Protein AF-A0A165J1P6-F1 (afdb_monomer)

Foldseek 3Di:
DQFWKAFPPPGDIDGPVVQVVQCVVCLPFRADPPPRHTGDNVPGIDTPVVVVVVVVVVLVVCVVVPPQLSHPPHVVVVVVVVVVVVPDDDDPDD

Structure (mmCIF, N/CA/C/O backbone):
data_AF-A0A165J1P6-F1
#
_entry.id   AF-A0A165J1P6-F1
#
loop_
_atom_site.g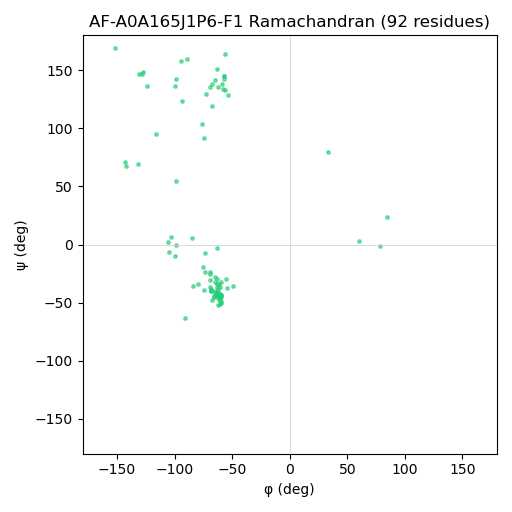roup_PDB
_atom_site.id
_atom_site.type_symbol
_atom_site.label_atom_id
_atom_site.label_alt_id
_atom_site.label_comp_id
_atom_site.label_asym_id
_atom_site.label_entity_id
_atom_site.label_seq_id
_atom_site.pdbx_PDB_ins_code
_atom_site.Cartn_x
_atom_site.Cartn_y
_atom_site.Cartn_z
_atom_site.occupancy
_atom_site.B_iso_or_equiv
_atom_site.auth_seq_id
_atom_site.auth_comp_id
_atom_site.auth_asym_id
_atom_site.auth_atom_id
_atom_site.pdbx_PDB_model_num
ATOM 1 N N . SER A 1 1 ? 5.320 5.922 3.957 1.00 57.94 1 SER A N 1
ATOM 2 C CA . SER A 1 1 ? 3.984 6.129 3.378 1.00 57.94 1 SER A CA 1
ATOM 3 C C . SER A 1 1 ? 3.144 4.889 3.619 1.00 57.94 1 SER A C 1
ATOM 5 O O . SER A 1 1 ? 3.647 3.796 3.362 1.00 57.94 1 SER A O 1
ATOM 7 N N . VAL A 1 2 ? 1.923 5.053 4.141 1.00 68.88 2 VAL A N 1
ATOM 8 C CA . VAL A 1 2 ? 0.896 3.993 4.183 1.00 68.88 2 VAL A CA 1
ATOM 9 C C . VAL A 1 2 ? 0.235 3.749 2.837 1.00 68.88 2 VAL A C 1
ATOM 11 O O . VAL A 1 2 ? -0.304 2.666 2.647 1.00 68.88 2 VAL A O 1
ATOM 14 N N . GLY A 1 3 ? 0.325 4.716 1.918 1.00 86.38 3 GLY A N 1
ATOM 15 C CA . GLY A 1 3 ? -0.233 4.585 0.580 1.00 86.38 3 GLY A CA 1
ATOM 16 C C . GLY A 1 3 ? 0.328 3.364 -0.135 1.00 86.38 3 GLY A C 1
ATOM 17 O O . GLY A 1 3 ? 1.501 3.007 0.024 1.00 86.38 3 GLY A O 1
ATOM 18 N N . CYS A 1 4 ? -0.529 2.710 -0.893 1.00 93.44 4 CYS A N 1
ATOM 19 C CA . CYS A 1 4 ? -0.237 1.550 -1.691 1.00 93.44 4 CYS A CA 1
ATOM 20 C C . CYS A 1 4 ? 0.700 1.934 -2.831 1.00 93.44 4 CYS A C 1
ATOM 22 O O . CYS A 1 4 ? 0.543 2.948 -3.510 1.00 93.44 4 CYS A O 1
ATOM 24 N N . HIS A 1 5 ? 1.672 1.071 -3.083 1.00 95.81 5 HIS A N 1
ATOM 25 C CA . HIS A 1 5 ? 2.551 1.149 -4.233 1.00 95.81 5 HIS A CA 1
ATOM 26 C C . HIS A 1 5 ? 2.473 -0.158 -5.013 1.00 95.81 5 HIS A C 1
ATOM 28 O O . HIS A 1 5 ? 2.532 -1.242 -4.430 1.00 95.81 5 HIS A O 1
ATOM 34 N N . LEU A 1 6 ? 2.394 -0.040 -6.334 1.00 97.25 6 LEU A N 1
ATOM 35 C CA . LEU A 1 6 ? 2.389 -1.163 -7.261 1.00 97.25 6 LEU A CA 1
ATOM 36 C C . LEU A 1 6 ? 3.787 -1.343 -7.846 1.00 97.25 6 LEU A C 1
ATOM 38 O O . LEU A 1 6 ? 4.438 -0.373 -8.232 1.00 97.25 6 LEU A O 1
ATOM 42 N N . THR A 1 7 ? 4.262 -2.579 -7.943 1.00 97.25 7 THR A N 1
ATOM 43 C CA . THR A 1 7 ? 5.527 -2.878 -8.622 1.00 97.25 7 THR A CA 1
ATOM 44 C C . THR A 1 7 ? 5.363 -2.745 -10.133 1.00 97.25 7 THR A C 1
ATOM 46 O O . THR A 1 7 ? 4.482 -3.371 -10.712 1.00 97.25 7 THR A O 1
ATOM 49 N N . ASN A 1 8 ? 6.237 -2.001 -10.798 1.00 97.12 8 ASN A N 1
ATOM 50 C CA . ASN A 1 8 ? 6.211 -1.808 -12.246 1.00 97.12 8 ASN A CA 1
ATOM 51 C C . ASN A 1 8 ? 7.122 -2.842 -12.943 1.00 97.12 8 ASN A C 1
ATOM 53 O O . ASN A 1 8 ? 8.306 -2.877 -12.600 1.00 97.12 8 ASN A O 1
ATOM 57 N N . PRO A 1 9 ? 6.646 -3.670 -13.900 1.00 97.19 9 PRO A N 1
ATOM 58 C CA . PRO A 1 9 ? 5.334 -3.591 -14.561 1.00 97.19 9 PRO A CA 1
ATOM 59 C C . PRO A 1 9 ? 4.260 -4.552 -14.030 1.00 97.19 9 PRO A C 1
ATOM 61 O O . PRO A 1 9 ? 3.107 -4.438 -14.422 1.00 97.19 9 PRO A O 1
ATOM 64 N N . CYS A 1 10 ? 4.597 -5.519 -13.174 1.00 97.88 10 CYS A N 1
ATOM 65 C CA . CYS A 1 10 ? 3.673 -6.621 -12.863 1.00 97.88 10 CYS A CA 1
ATOM 66 C C . CYS A 1 10 ? 2.471 -6.262 -11.965 1.00 97.88 10 CYS A C 1
ATOM 68 O O . CYS A 1 10 ? 1.608 -7.106 -11.757 1.00 97.88 10 CYS A O 1
ATOM 70 N N . GLY A 1 11 ? 2.408 -5.051 -11.412 1.00 97.19 11 GLY A N 1
ATOM 71 C CA . GLY A 1 11 ? 1.236 -4.525 -10.711 1.00 97.19 11 GLY A CA 1
ATOM 72 C C . GLY A 1 11 ? 1.011 -5.022 -9.279 1.00 97.19 11 GLY A C 1
ATOM 73 O O . GLY A 1 11 ? 0.071 -4.563 -8.642 1.00 97.19 11 GLY A O 1
ATOM 74 N N . HIS A 1 12 ? 1.850 -5.907 -8.727 1.00 97.88 12 HIS A N 1
ATOM 75 C CA . HIS A 1 12 ? 1.679 -6.372 -7.344 1.00 97.88 12 HIS A CA 1
ATOM 76 C C . HIS A 1 12 ? 1.804 -5.231 -6.328 1.00 97.88 12 HIS A C 1
ATOM 7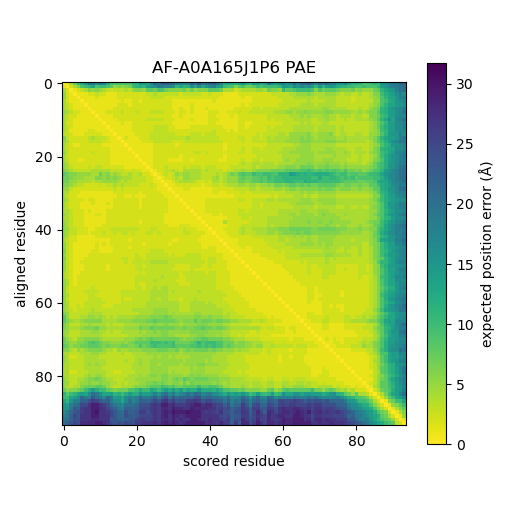8 O O . HIS A 1 12 ? 2.719 -4.408 -6.404 1.00 97.88 12 HIS A O 1
ATOM 84 N N . ALA A 1 13 ? 0.888 -5.217 -5.364 1.00 96.38 13 ALA A N 1
ATOM 85 C CA . ALA A 1 13 ? 0.706 -4.143 -4.401 1.00 96.38 13 ALA A CA 1
ATOM 86 C C . ALA A 1 13 ? 1.380 -4.437 -3.055 1.00 96.38 13 ALA A C 1
ATOM 88 O O . ALA A 1 13 ? 1.363 -5.567 -2.569 1.00 96.38 13 ALA A O 1
ATOM 89 N N . ALA A 1 14 ? 1.955 -3.408 -2.438 1.00 94.88 14 ALA A N 1
ATOM 90 C CA . ALA A 1 14 ? 2.385 -3.425 -1.043 1.00 94.88 14 ALA A CA 1
ATOM 91 C C . ALA A 1 14 ? 2.336 -2.013 -0.451 1.00 94.88 14 ALA A C 1
ATOM 93 O O . ALA A 1 14 ? 2.223 -1.021 -1.173 1.00 94.88 14 ALA A O 1
ATOM 94 N N . CYS A 1 15 ? 2.484 -1.920 0.873 1.00 92.00 15 CYS A N 1
ATOM 95 C CA . CYS A 1 15 ? 2.599 -0.636 1.553 1.00 92.00 15 CYS A CA 1
ATOM 96 C C . CYS A 1 15 ? 3.772 0.185 0.988 1.00 92.00 15 CYS A C 1
ATOM 98 O O . CYS A 1 15 ? 4.817 -0.369 0.630 1.00 92.00 15 CYS A O 1
ATOM 100 N N . GLY A 1 16 ? 3.628 1.506 0.920 1.00 89.44 16 GLY A N 1
ATOM 101 C CA . GLY A 1 16 ? 4.587 2.360 0.228 1.00 89.44 16 GLY A CA 1
ATOM 102 C C . GLY A 1 16 ? 5.993 2.317 0.824 1.00 89.44 16 GLY A C 1
ATOM 103 O O . GLY A 1 16 ? 6.975 2.294 0.088 1.00 89.44 16 GLY A O 1
ATOM 104 N N . SER A 1 17 ? 6.126 2.245 2.152 1.00 89.19 17 SER A N 1
ATOM 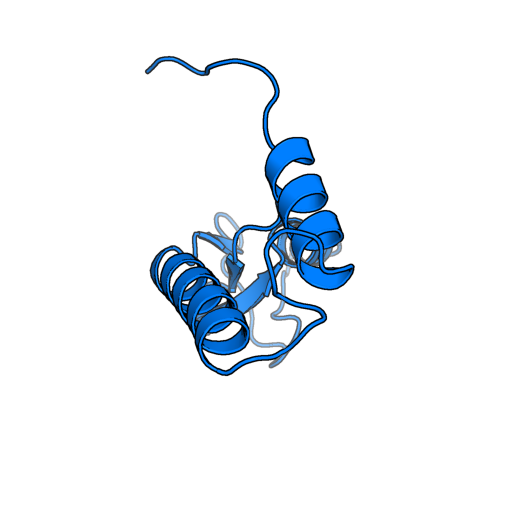105 C CA . SER A 1 17 ? 7.436 2.036 2.792 1.00 89.19 17 SER A CA 1
ATOM 106 C C . SER A 1 17 ? 8.007 0.642 2.519 1.00 89.19 17 SER A C 1
ATOM 108 O O . SER A 1 17 ? 9.210 0.513 2.294 1.00 89.19 17 SER A O 1
ATOM 110 N N . CYS A 1 18 ? 7.159 -0.388 2.499 1.00 92.19 18 CYS A N 1
ATOM 111 C CA . CYS A 1 18 ? 7.535 -1.776 2.246 1.00 92.19 18 CYS A CA 1
ATOM 112 C C . CYS A 1 18 ? 8.130 -1.933 0.841 1.00 92.19 18 CYS A C 1
ATOM 114 O O . CYS A 1 18 ? 9.236 -2.448 0.678 1.00 92.19 18 CYS A O 1
ATOM 116 N N . SER A 1 19 ? 7.409 -1.448 -0.170 1.00 92.75 19 SER A N 1
ATOM 117 C CA . SER A 1 19 ? 7.794 -1.557 -1.578 1.00 92.75 19 SER A CA 1
ATOM 118 C C . SER A 1 19 ? 9.025 -0.708 -1.906 1.00 92.75 19 SER A C 1
ATOM 120 O O . SER A 1 19 ? 9.928 -1.186 -2.593 1.00 92.75 19 SER A O 1
ATOM 122 N N . THR A 1 20 ? 9.127 0.505 -1.352 1.00 89.69 20 THR A N 1
ATOM 123 C CA . THR A 1 20 ? 10.306 1.365 -1.520 1.00 89.69 20 THR A CA 1
ATOM 124 C C . THR A 1 20 ? 11.540 0.752 -0.865 1.00 89.69 20 THR A C 1
ATOM 126 O O . THR A 1 20 ? 12.598 0.698 -1.493 1.00 89.69 20 THR A O 1
ATOM 129 N N . LYS A 1 21 ? 11.420 0.233 0.367 1.00 93.00 21 LYS A N 1
ATOM 130 C CA . LYS A 1 21 ? 12.523 -0.467 1.046 1.00 93.00 21 LYS A CA 1
ATOM 131 C C . LYS A 1 21 ? 12.957 -1.698 0.253 1.00 93.00 21 LYS A C 1
ATOM 133 O O . LYS A 1 21 ? 14.149 -1.920 0.070 1.00 93.00 21 LYS A O 1
ATOM 138 N N . TRP A 1 22 ? 11.997 -2.463 -0.264 1.00 95.12 22 TRP A N 1
ATOM 139 C CA . TRP A 1 22 ? 12.272 -3.629 -1.096 1.00 95.12 22 TRP A CA 1
ATOM 140 C C . TRP A 1 22 ? 13.041 -3.261 -2.371 1.00 95.12 22 TRP A C 1
ATOM 142 O O . TRP A 1 22 ? 14.096 -3.832 -2.642 1.00 95.12 22 TRP A O 1
ATOM 152 N N . ALA A 1 23 ? 12.558 -2.269 -3.124 1.00 92.19 23 ALA A N 1
ATOM 153 C CA . ALA A 1 23 ? 13.214 -1.798 -4.341 1.00 92.19 23 ALA A CA 1
ATOM 154 C C . ALA A 1 23 ? 14.627 -1.246 -4.069 1.00 92.19 23 ALA A C 1
ATOM 156 O O . ALA A 1 23 ? 15.537 -1.436 -4.877 1.00 92.19 23 ALA A O 1
ATOM 157 N N . ALA A 1 24 ? 14.838 -0.610 -2.912 1.00 91.38 24 ALA A N 1
ATOM 158 C CA . ALA A 1 24 ? 16.136 -0.076 -2.513 1.00 91.38 24 ALA A CA 1
ATOM 159 C C . ALA A 1 24 ? 17.186 -1.159 -2.201 1.00 91.38 24 ALA A C 1
ATOM 161 O O . ALA A 1 24 ? 18.377 -0.885 -2.356 1.00 91.38 24 ALA A O 1
ATOM 162 N N . ASN A 1 25 ? 16.775 -2.373 -1.813 1.00 92.12 25 ASN A N 1
ATOM 163 C CA . ASN A 1 25 ? 17.698 -3.468 -1.487 1.00 92.12 25 ASN A CA 1
ATOM 164 C C . ASN A 1 2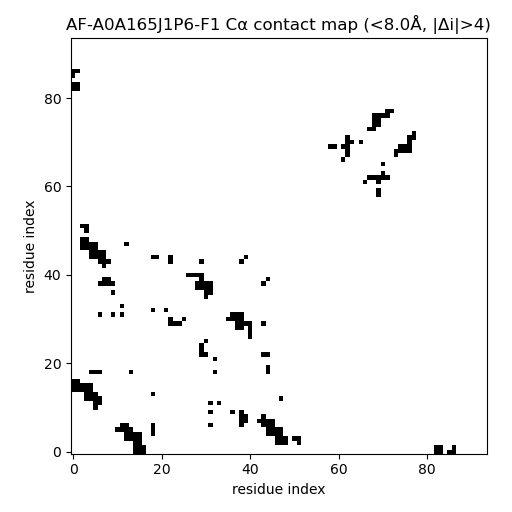5 ? 18.447 -4.017 -2.713 1.00 92.12 25 ASN A C 1
ATOM 166 O O . ASN A 1 25 ? 19.519 -4.595 -2.563 1.00 92.12 25 ASN A O 1
ATOM 170 N N . ASN A 1 26 ? 17.909 -3.850 -3.925 1.00 87.56 26 ASN A N 1
ATOM 171 C CA . ASN A 1 26 ? 18.561 -4.307 -5.153 1.00 87.56 26 ASN A CA 1
ATOM 172 C C . ASN A 1 26 ? 18.325 -3.321 -6.304 1.00 87.56 26 ASN A C 1
ATOM 174 O O . ASN A 1 26 ? 17.586 -3.596 -7.247 1.00 87.56 26 ASN A O 1
ATOM 178 N N . LYS A 1 27 ? 18.969 -2.152 -6.218 1.00 87.06 27 LYS A N 1
ATOM 179 C CA . LYS A 1 27 ? 18.785 -1.054 -7.183 1.00 87.06 27 LYS A CA 1
ATOM 180 C C . LYS A 1 27 ? 19.216 -1.404 -8.612 1.00 87.06 27 LYS A C 1
ATOM 182 O O . LYS A 1 27 ? 18.676 -0.848 -9.560 1.00 87.06 27 LYS A O 1
ATOM 187 N N . SER A 1 28 ? 20.192 -2.298 -8.787 1.00 90.69 28 SER A N 1
ATOM 188 C CA . SER A 1 28 ? 20.735 -2.624 -10.115 1.00 90.69 28 SER A CA 1
ATOM 189 C C . SER A 1 28 ? 19.847 -3.602 -10.890 1.00 90.69 28 SER A C 1
ATOM 191 O O . SER A 1 28 ? 19.751 -3.514 -12.119 1.00 90.69 28 SER A O 1
ATOM 193 N N . LYS A 1 29 ? 19.187 -4.528 -10.185 1.00 94.12 29 LYS A N 1
ATOM 194 C CA . LYS A 1 29 ? 18.279 -5.531 -10.755 1.00 94.12 29 LYS A CA 1
ATOM 195 C C . LYS A 1 29 ? 17.078 -5.745 -9.822 1.00 94.12 29 LYS A C 1
ATOM 197 O O . LYS A 1 29 ? 16.958 -6.817 -9.224 1.00 94.12 29 LYS A O 1
ATOM 202 N N . PRO A 1 30 ? 16.199 -4.740 -9.669 1.00 95.88 30 PRO A N 1
ATOM 203 C CA . PRO A 1 30 ? 15.060 -4.864 -8.774 1.00 95.88 30 PRO A CA 1
ATOM 204 C C . PRO A 1 30 ? 14.112 -5.953 -9.289 1.00 95.88 30 PRO A C 1
ATOM 206 O O . PRO A 1 30 ? 13.901 -6.096 -10.494 1.00 95.88 30 PRO A O 1
ATOM 209 N N . THR A 1 31 ? 13.547 -6.734 -8.371 1.00 97.62 31 THR A N 1
ATOM 210 C CA . THR A 1 31 ? 12.581 -7.801 -8.671 1.00 97.62 31 THR A CA 1
ATOM 211 C C . THR A 1 31 ? 11.374 -7.684 -7.760 1.00 97.62 31 THR A C 1
ATOM 213 O O . THR A 1 31 ? 11.501 -7.266 -6.607 1.00 97.62 31 THR A O 1
ATOM 216 N N . CYS A 1 32 ? 10.199 -8.051 -8.268 1.00 97.31 32 CYS A N 1
ATOM 217 C CA . CYS A 1 32 ? 8.959 -7.980 -7.506 1.00 97.31 32 CYS A CA 1
ATOM 218 C C . CYS A 1 32 ? 9.051 -8.830 -6.227 1.00 97.31 32 CYS A C 1
ATOM 220 O O . CYS A 1 32 ? 9.540 -9.961 -6.254 1.00 97.31 32 CYS A O 1
ATOM 222 N N . PHE A 1 33 ? 8.550 -8.313 -5.102 1.00 95.31 33 PHE A N 1
ATOM 223 C CA . PHE A 1 33 ? 8.512 -9.055 -3.836 1.00 95.31 33 PHE A CA 1
ATOM 224 C C . PHE A 1 33 ? 7.597 -10.288 -3.892 1.00 95.31 33 PHE A C 1
ATOM 226 O O . PHE A 1 33 ? 7.862 -11.251 -3.179 1.00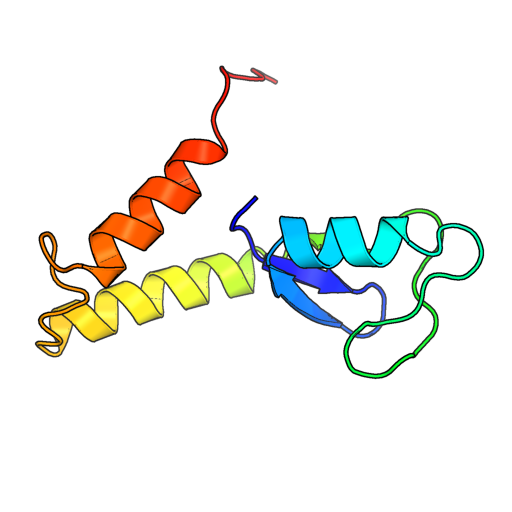 95.31 33 PHE A O 1
ATOM 233 N N . ALA A 1 34 ? 6.565 -10.267 -4.743 1.00 97.31 34 ALA A N 1
ATOM 234 C CA . ALA A 1 34 ? 5.593 -11.347 -4.880 1.00 97.31 34 ALA A CA 1
ATOM 235 C C . ALA A 1 34 ? 6.009 -12.357 -5.959 1.00 97.31 34 ALA A C 1
ATOM 237 O O . ALA A 1 34 ? 6.297 -13.509 -5.652 1.00 97.31 34 ALA A O 1
ATOM 238 N N . CYS A 1 35 ? 6.099 -11.926 -7.221 1.00 98.06 35 CYS A N 1
ATOM 239 C CA . CYS A 1 35 ? 6.318 -12.841 -8.349 1.00 98.06 35 CYS A CA 1
ATOM 240 C C . CYS A 1 35 ? 7.770 -12.928 -8.836 1.00 98.06 35 CYS A C 1
ATOM 242 O O . CYS A 1 35 ? 8.046 -13.644 -9.794 1.00 98.06 35 CYS A O 1
ATOM 244 N N . ARG A 1 36 ? 8.701 -12.177 -8.230 1.00 96.44 36 ARG A N 1
ATOM 245 C CA . ARG A 1 36 ? 10.128 -12.115 -8.614 1.00 96.44 36 ARG A CA 1
ATOM 246 C C . ARG A 1 36 ? 10.420 -11.633 -10.042 1.00 96.44 36 ARG A C 1
ATOM 248 O O . ARG A 1 36 ? 11.589 -11.552 -10.412 1.00 96.44 36 ARG A O 1
ATOM 255 N N . ALA A 1 37 ? 9.407 -11.242 -10.818 1.00 97.56 37 ALA A N 1
ATOM 256 C CA . ALA A 1 37 ? 9.602 -10.662 -12.143 1.00 97.56 37 ALA A CA 1
ATOM 257 C C . ALA A 1 37 ? 10.497 -9.405 -12.074 1.00 97.56 37 ALA A C 1
ATOM 259 O O . ALA A 1 37 ? 10.409 -8.656 -11.089 1.00 97.56 37 ALA A O 1
ATOM 260 N N . PRO A 1 38 ? 11.342 -9.147 -13.092 1.00 97.69 38 PRO A N 1
ATOM 261 C CA . PRO A 1 38 ? 12.143 -7.931 -13.160 1.00 97.69 38 PRO A CA 1
ATOM 262 C C . PRO A 1 38 ? 11.266 -6.681 -13.081 1.00 97.69 38 PRO A C 1
ATOM 264 O O . PRO A 1 38 ? 10.255 -6.573 -13.775 1.00 97.69 38 PRO A O 1
ATOM 267 N N . MET A 1 39 ? 11.667 -5.734 -12.240 1.00 97.25 39 MET A N 1
ATOM 268 C CA . MET A 1 39 ? 11.010 -4.438 -12.130 1.00 97.25 39 MET A CA 1
ATOM 269 C C . MET A 1 39 ? 11.707 -3.409 -13.021 1.00 97.25 39 MET A C 1
ATOM 271 O O . MET A 1 39 ? 12.890 -3.538 -13.353 1.00 97.25 39 MET A O 1
ATOM 275 N N . ASN A 1 40 ? 10.986 -2.348 -13.379 1.00 96.00 40 ASN A N 1
ATOM 276 C CA . ASN A 1 40 ? 11.585 -1.186 -14.019 1.00 96.00 40 ASN A CA 1
ATOM 277 C C . ASN A 1 40 ? 12.686 -0.601 -13.112 1.00 96.00 40 ASN A C 1
ATOM 279 O O . ASN A 1 40 ? 12.498 -0.450 -11.907 1.00 96.00 40 ASN A O 1
ATOM 283 N N . ARG A 1 41 ? 13.853 -0.286 -13.683 1.00 93.88 41 ARG A N 1
ATOM 284 C CA . ARG A 1 41 ? 15.016 0.176 -12.907 1.00 93.88 41 ARG A CA 1
ATOM 285 C C . ARG A 1 41 ? 14.878 1.612 -12.410 1.00 93.88 41 ARG A C 1
ATOM 287 O O . ARG A 1 41 ? 15.287 1.903 -11.292 1.00 93.88 41 ARG A O 1
ATOM 294 N N . SER A 1 42 ? 14.322 2.494 -13.235 1.00 93.56 42 SER A N 1
ATOM 295 C CA . SER A 1 42 ? 14.197 3.923 -12.928 1.00 93.56 42 SER A CA 1
ATOM 296 C C . SER A 1 42 ? 12.958 4.214 -12.086 1.00 93.56 42 SER A C 1
ATOM 298 O O . SER A 1 42 ? 12.984 5.064 -11.203 1.00 93.56 42 SER A O 1
ATOM 300 N N . THR A 1 43 ? 11.876 3.476 -12.335 1.00 94.94 43 THR A N 1
ATOM 301 C CA . THR A 1 43 ? 10.585 3.641 -11.660 1.00 94.94 43 THR A CA 1
ATOM 302 C C . THR A 1 43 ? 10.068 2.276 -11.198 1.00 94.94 43 THR A C 1
ATOM 304 O O . THR A 1 43 ? 9.107 1.758 -11.770 1.00 94.94 43 THR A O 1
ATOM 307 N N . PRO A 1 44 ? 10.719 1.652 -10.198 1.00 96.06 44 PRO A N 1
ATOM 308 C CA . PRO A 1 44 ? 10.394 0.299 -9.746 1.00 96.06 44 PRO A CA 1
ATOM 309 C C . PRO A 1 44 ? 8.996 0.193 -9.132 1.00 96.06 44 PRO A C 1
ATOM 311 O O . PRO A 1 44 ? 8.341 -0.840 -9.261 1.00 96.06 44 PRO A O 1
ATOM 314 N N . VAL A 1 45 ? 8.524 1.252 -8.478 1.00 95.81 45 VAL A N 1
ATOM 315 C CA . VAL A 1 45 ? 7.214 1.306 -7.826 1.00 95.81 45 VAL A CA 1
ATOM 316 C C . VAL A 1 45 ? 6.446 2.542 -8.288 1.00 95.81 45 VAL A C 1
ATOM 318 O O . VAL A 1 45 ? 7.059 3.574 -8.557 1.00 95.81 45 VAL A O 1
ATOM 321 N N . ILE A 1 46 ? 5.122 2.434 -8.378 1.00 95.31 46 ILE A N 1
ATOM 322 C CA . ILE A 1 46 ? 4.208 3.525 -8.746 1.00 95.31 46 ILE A CA 1
ATOM 323 C C . ILE A 1 46 ? 3.092 3.675 -7.696 1.00 95.31 46 ILE A C 1
ATOM 325 O O . ILE A 1 46 ? 2.695 2.664 -7.112 1.00 95.31 46 ILE A O 1
ATOM 329 N N . PRO A 1 47 ? 2.562 4.889 -7.451 1.00 94.56 47 PRO A N 1
ATOM 330 C CA . PRO A 1 47 ? 1.383 5.099 -6.607 1.00 94.56 47 PRO A CA 1
ATOM 331 C C . PRO A 1 47 ? 0.176 4.258 -7.034 1.00 94.56 47 PRO A C 1
ATOM 333 O O . PRO A 1 47 ? -0.226 4.278 -8.195 1.00 94.56 47 PRO A O 1
ATOM 336 N N . GLY A 1 48 ? -0.415 3.530 -6.088 1.00 94.94 48 GLY A N 1
ATOM 337 C CA . GLY A 1 48 ? -1.598 2.693 -6.274 1.00 94.94 48 GLY A CA 1
ATOM 338 C C . GLY A 1 48 ? -2.878 3.388 -5.817 1.00 94.94 48 GLY A C 1
ATOM 339 O O . GLY A 1 48 ? -3.599 2.822 -5.004 1.00 94.94 48 GLY A O 1
ATOM 340 N N . LEU A 1 49 ? -3.168 4.587 -6.335 1.00 92.88 49 LEU A N 1
ATOM 341 C CA . LEU A 1 49 ? -4.248 5.459 -5.834 1.00 92.88 49 LEU A CA 1
ATOM 342 C C . LEU A 1 49 ? -5.628 4.781 -5.789 1.00 92.88 49 LEU A C 1
ATOM 344 O O . LEU A 1 49 ? -6.386 4.980 -4.847 1.00 92.88 49 LEU A O 1
ATOM 348 N N . ILE A 1 50 ? -5.942 3.939 -6.778 1.00 95.31 50 ILE A N 1
ATOM 349 C CA . ILE A 1 50 ? -7.210 3.188 -6.807 1.00 95.31 50 ILE A CA 1
ATOM 350 C C . ILE A 1 50 ? -7.286 2.196 -5.639 1.00 95.31 50 ILE A C 1
ATOM 352 O O . ILE A 1 50 ? -8.341 2.036 -5.029 1.00 95.31 50 ILE A O 1
ATOM 356 N N . ILE A 1 51 ? -6.170 1.539 -5.312 1.00 94.50 51 ILE A N 1
ATOM 357 C CA . ILE A 1 51 ? -6.100 0.599 -4.189 1.00 94.50 51 ILE A CA 1
ATOM 358 C C . ILE A 1 51 ? -6.202 1.351 -2.862 1.00 94.50 51 ILE A C 1
ATOM 360 O O . ILE A 1 51 ? -6.875 0.868 -1.959 1.00 94.50 51 ILE A O 1
ATOM 364 N N . ASP A 1 52 ? -5.619 2.547 -2.761 1.00 93.00 52 ASP A N 1
ATOM 365 C CA . ASP A 1 52 ? -5.783 3.403 -1.581 1.00 93.00 52 ASP A CA 1
ATOM 366 C C . ASP A 1 52 ? -7.254 3.754 -1.340 1.00 93.00 52 ASP A C 1
ATOM 368 O O . ASP A 1 52 ? -7.773 3.503 -0.252 1.00 93.00 52 ASP A O 1
ATOM 372 N N . SER A 1 53 ? -7.963 4.231 -2.368 1.00 93.81 53 SER A N 1
ATOM 373 C CA . SER A 1 53 ? -9.399 4.520 -2.261 1.00 93.81 53 SER A CA 1
ATOM 374 C C . SER A 1 53 ? -10.229 3.277 -1.918 1.00 93.81 53 SER A C 1
ATOM 376 O O . SER A 1 53 ? -11.193 3.367 -1.156 1.00 93.81 53 SER A O 1
ATOM 378 N N . LEU A 1 54 ? -9.860 2.106 -2.450 1.00 96.31 54 LEU A N 1
ATOM 379 C CA . LEU A 1 54 ? -10.530 0.844 -2.132 1.00 96.31 54 LEU A CA 1
ATOM 380 C C . LEU A 1 54 ? -10.327 0.444 -0.665 1.00 96.31 54 LEU A C 1
ATOM 382 O O . LEU A 1 54 ? -11.288 0.050 -0.0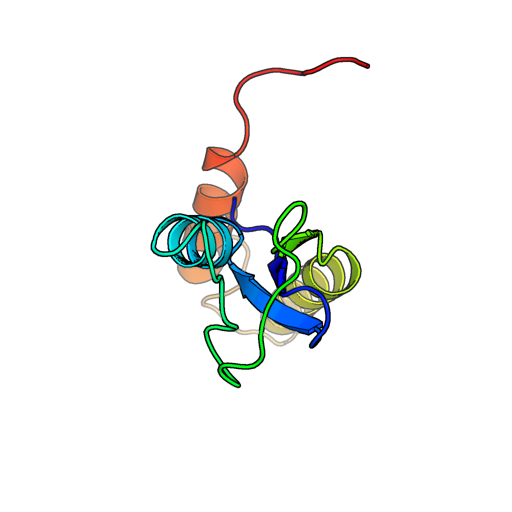07 1.00 96.31 54 LEU A O 1
ATOM 386 N N . ILE A 1 55 ? -9.103 0.569 -0.146 1.00 93.88 55 ILE A N 1
ATOM 387 C CA . ILE A 1 55 ? -8.783 0.293 1.261 1.00 93.88 55 ILE A CA 1
ATOM 388 C C . ILE A 1 55 ? -9.583 1.226 2.174 1.00 93.88 55 ILE A C 1
ATOM 390 O O . ILE A 1 55 ? -10.202 0.758 3.127 1.00 93.88 55 ILE A O 1
ATOM 394 N N . GLU A 1 56 ? -9.633 2.524 1.868 1.00 93.75 56 GLU A N 1
ATOM 395 C CA . GLU A 1 56 ? -10.419 3.486 2.649 1.00 93.75 56 GLU A CA 1
ATOM 396 C C . GLU A 1 56 ? -11.909 3.138 2.659 1.00 93.75 56 GLU A C 1
ATOM 398 O O . GLU A 1 56 ? -12.538 3.126 3.721 1.00 93.75 56 GLU A O 1
ATOM 403 N N . LYS A 1 57 ? -12.481 2.796 1.496 1.00 96.75 57 LYS A N 1
ATOM 404 C CA . LYS A 1 57 ? -13.884 2.381 1.419 1.00 96.75 57 LYS A CA 1
ATOM 405 C C . LYS A 1 57 ? -14.135 1.099 2.215 1.00 96.75 57 LYS A C 1
ATOM 407 O O . LYS A 1 57 ? -15.139 1.034 2.919 1.00 96.75 57 LYS A O 1
ATOM 412 N N . GLN A 1 58 ? -13.234 0.119 2.143 1.00 96.50 58 GLN A N 1
ATOM 413 C CA . GLN A 1 58 ? -13.356 -1.129 2.896 1.00 96.50 58 GLN A CA 1
ATOM 414 C C . GLN A 1 58 ? -13.308 -0.895 4.410 1.00 96.50 58 GLN A C 1
ATOM 416 O O . GLN A 1 58 ? -14.126 -1.457 5.131 1.00 96.50 58 GLN A O 1
ATOM 421 N N . ILE A 1 59 ? -12.397 -0.047 4.893 1.00 94.88 59 ILE A N 1
ATOM 422 C CA . ILE A 1 59 ? -12.308 0.313 6.317 1.00 94.88 59 ILE A CA 1
ATOM 423 C C . ILE A 1 59 ? -13.615 0.954 6.798 1.00 94.88 59 ILE A C 1
ATOM 425 O O . ILE A 1 59 ? -14.119 0.601 7.862 1.00 94.88 59 ILE A O 1
ATOM 429 N N . ASN A 1 60 ? -14.195 1.860 6.006 1.00 95.94 60 ASN A N 1
ATOM 430 C CA . ASN A 1 60 ? -15.478 2.474 6.351 1.00 95.94 60 ASN A CA 1
ATOM 431 C C . ASN A 1 60 ? -16.618 1.444 6.374 1.00 95.94 60 ASN A C 1
ATOM 433 O O . ASN A 1 60 ? -17.416 1.454 7.303 1.00 95.94 60 ASN A O 1
ATOM 437 N N . LEU A 1 61 ? -16.656 0.517 5.410 1.00 97.94 61 LEU A N 1
ATOM 438 C CA . LEU A 1 61 ? -17.652 -0.559 5.386 1.00 97.94 61 LEU A CA 1
ATOM 439 C C . LEU A 1 61 ? -17.539 -1.498 6.596 1.00 97.94 61 LEU A C 1
ATOM 441 O O . LEU A 1 61 ? -18.560 -1.955 7.096 1.00 97.94 61 LEU A O 1
ATOM 445 N N . LEU A 1 62 ? -16.327 -1.792 7.082 1.00 97.69 62 LEU A N 1
ATOM 446 C CA . LEU A 1 62 ? -16.143 -2.592 8.301 1.00 97.69 62 LEU A CA 1
ATOM 447 C C . LEU A 1 62 ? -16.782 -1.906 9.516 1.00 97.69 62 LEU A C 1
ATOM 449 O O . LEU A 1 62 ? -17.537 -2.539 10.249 1.00 97.69 62 LEU A O 1
ATOM 453 N N . ALA A 1 63 ? -16.556 -0.600 9.672 1.00 96.94 63 ALA A N 1
ATOM 454 C CA . ALA A 1 63 ? -17.180 0.190 10.730 1.00 96.94 63 ALA A CA 1
ATOM 455 C C . ALA A 1 63 ? -18.714 0.250 10.588 1.00 96.94 63 ALA A C 1
ATOM 457 O O . ALA A 1 63 ? -19.431 0.040 11.562 1.00 96.94 63 ALA A O 1
ATOM 458 N N . GLU A 1 64 ? -19.225 0.490 9.374 1.00 97.25 64 GLU A N 1
ATOM 459 C CA . GLU A 1 64 ? -20.668 0.507 9.073 1.00 97.25 64 GLU A CA 1
ATOM 460 C C . GLU A 1 64 ? -21.343 -0.843 9.383 1.00 97.25 64 GLU A C 1
ATOM 462 O O . GLU A 1 64 ? -22.493 -0.873 9.815 1.00 97.25 64 GLU A O 1
ATOM 467 N N . ASN A 1 65 ? -20.617 -1.952 9.217 1.00 97.38 65 ASN A N 1
ATOM 468 C CA . ASN A 1 65 ? -21.093 -3.305 9.507 1.00 97.38 65 ASN A CA 1
ATOM 469 C C . ASN A 1 65 ? -20.930 -3.725 10.980 1.00 97.38 65 ASN A C 1
ATOM 471 O O . ASN A 1 65 ? -21.223 -4.874 11.312 1.00 97.38 65 ASN A O 1
ATOM 475 N N . GLY A 1 66 ? -20.494 -2.820 11.862 1.00 95.62 66 GLY A N 1
ATOM 476 C CA . GLY A 1 66 ? -20.419 -3.064 13.304 1.00 95.62 66 GLY A CA 1
ATOM 477 C C . GLY A 1 66 ? -19.147 -3.768 13.778 1.00 95.62 66 GLY A C 1
ATOM 478 O O . GLY A 1 66 ? -19.171 -4.407 14.825 1.00 95.62 66 GLY A O 1
ATOM 479 N N . ASP A 1 67 ? -18.044 -3.680 13.031 1.00 97.62 67 ASP A N 1
ATOM 480 C CA . ASP A 1 67 ? -16.739 -4.126 13.525 1.00 97.62 67 ASP A CA 1
ATOM 481 C C . ASP A 1 67 ? -16.164 -3.102 14.523 1.00 97.62 67 ASP A C 1
ATOM 483 O O . ASP A 1 67 ? -15.666 -2.037 14.135 1.00 97.62 67 ASP A O 1
ATOM 487 N N . ASP A 1 68 ? -16.236 -3.438 15.816 1.00 97.50 68 ASP A N 1
ATOM 488 C CA . ASP A 1 68 ? -15.817 -2.585 16.936 1.00 97.50 68 ASP A CA 1
ATOM 489 C C . ASP A 1 68 ? -14.359 -2.104 16.832 1.00 97.50 68 ASP A C 1
ATOM 491 O O . ASP A 1 68 ? -14.030 -1.007 17.299 1.00 97.50 68 ASP A O 1
ATOM 495 N N . GLU A 1 69 ? -13.467 -2.874 16.196 1.00 97.75 69 GLU A N 1
ATOM 496 C CA . GLU A 1 69 ? -12.062 -2.482 16.054 1.00 97.75 69 GLU A CA 1
ATOM 497 C C . GLU A 1 69 ? -11.864 -1.354 15.027 1.00 97.75 69 GLU A C 1
ATOM 499 O O . GLU A 1 69 ? -10.878 -0.608 15.107 1.00 97.75 69 GLU A O 1
ATOM 504 N N . TRP A 1 70 ? -12.800 -1.203 14.084 1.00 96.75 70 TRP A N 1
ATOM 505 C CA . TRP A 1 70 ? -12.751 -0.222 12.994 1.00 96.75 70 TRP A CA 1
ATOM 506 C C . TRP A 1 70 ? -13.680 0.985 13.181 1.00 96.75 70 TRP A C 1
ATOM 508 O O . TRP A 1 70 ? -13.567 1.956 12.421 1.00 96.75 70 TRP A O 1
ATOM 518 N N . LEU A 1 71 ? -14.531 0.978 14.215 1.00 95.31 71 LEU A N 1
ATOM 519 C CA . LEU A 1 71 ? -15.266 2.161 14.678 1.00 95.31 71 LEU A CA 1
ATOM 520 C C . LEU A 1 71 ? -14.314 3.320 15.033 1.00 95.31 71 LEU A C 1
ATOM 522 O O . LEU A 1 71 ? -13.115 3.128 15.233 1.00 95.31 71 LEU A O 1
ATOM 526 N N . GLU A 1 72 ? -14.843 4.543 15.155 1.00 91.19 72 GLU A N 1
ATOM 527 C CA . GLU A 1 72 ? -14.061 5.780 15.366 1.00 91.19 72 GLU A CA 1
ATOM 528 C C . GLU A 1 72 ? -13.027 5.683 16.504 1.00 91.19 72 GLU A C 1
ATOM 530 O O . GLU A 1 72 ? -11.926 6.230 16.417 1.00 91.19 72 GLU A O 1
ATOM 535 N N . HIS A 1 73 ? -13.358 4.959 17.574 1.00 92.38 73 HIS A N 1
ATOM 536 C CA . HIS A 1 73 ? -12.489 4.783 18.737 1.00 92.38 73 HIS A CA 1
ATOM 537 C C . HIS A 1 73 ? -11.830 3.403 18.826 1.00 92.38 73 HIS A C 1
ATOM 539 O O . HIS A 1 73 ? -11.079 3.160 19.781 1.00 92.38 73 HIS A O 1
ATOM 545 N N . GLY A 1 74 ? -12.079 2.542 17.839 1.00 96.56 74 GLY A N 1
ATOM 546 C CA . GLY A 1 74 ? -11.518 1.206 17.731 1.00 96.56 74 GLY A CA 1
ATOM 547 C C . GLY A 1 74 ? -9.997 1.225 17.573 1.00 96.56 74 GLY A C 1
ATOM 548 O O . GLY A 1 74 ? -9.401 2.195 17.085 1.00 96.56 74 GLY A O 1
ATOM 549 N N . ALA A 1 75 ? -9.346 0.161 18.043 1.00 96.88 75 ALA A N 1
ATOM 550 C CA . ALA A 1 75 ? -7.887 0.071 18.070 1.00 96.88 75 ALA A CA 1
ATOM 551 C C . ALA A 1 75 ? -7.277 0.137 16.658 1.00 96.88 75 ALA A C 1
ATOM 553 O O . ALA A 1 75 ? -6.336 0.905 16.437 1.00 96.88 75 ALA A O 1
ATOM 554 N N . ASN A 1 76 ? -7.864 -0.578 15.693 1.00 95.75 76 ASN A N 1
ATOM 555 C CA . ASN A 1 76 ? -7.372 -0.617 14.315 1.00 95.75 76 ASN A CA 1
ATOM 556 C C . ASN A 1 76 ? -7.561 0.728 13.612 1.00 95.75 76 ASN A C 1
ATOM 558 O O . ASN A 1 76 ? -6.654 1.199 12.921 1.00 95.75 76 ASN A O 1
ATOM 562 N N . ARG A 1 77 ? -8.702 1.401 13.831 1.00 94.75 77 ARG A N 1
ATOM 563 C CA . ARG A 1 77 ? -8.935 2.746 13.280 1.00 94.75 77 ARG A CA 1
ATOM 564 C C . ARG A 1 77 ? -7.894 3.741 13.788 1.00 94.75 77 ARG A C 1
ATOM 566 O O . ARG A 1 77 ? -7.323 4.482 12.989 1.00 94.75 77 ARG A O 1
ATOM 573 N N . LYS A 1 78 ? -7.596 3.726 15.092 1.00 94.38 78 LYS A N 1
ATOM 574 C CA . LYS A 1 78 ? -6.567 4.590 15.693 1.00 94.38 78 LYS A CA 1
ATOM 575 C C . LYS A 1 78 ? -5.179 4.320 15.117 1.00 94.38 78 LYS A C 1
ATOM 577 O O . LYS A 1 78 ? -4.498 5.271 14.736 1.00 94.38 78 LYS A O 1
ATOM 582 N N . GLU A 1 79 ? -4.766 3.056 15.023 1.00 92.62 79 GLU A N 1
ATOM 583 C CA . GLU A 1 79 ? -3.471 2.695 14.428 1.00 92.62 79 GLU A CA 1
ATOM 584 C C . GLU A 1 79 ? -3.382 3.166 12.966 1.00 92.62 79 GLU A C 1
ATOM 586 O O . GLU A 1 79 ? -2.389 3.771 12.553 1.00 92.62 79 GLU A O 1
ATOM 591 N N . TRP A 1 80 ? -4.438 2.944 12.179 1.00 90.38 80 TRP A N 1
ATOM 592 C CA . TRP A 1 80 ? -4.496 3.356 10.778 1.00 90.38 80 TRP A CA 1
ATOM 593 C C . TRP A 1 80 ? -4.342 4.873 10.602 1.00 90.38 80 TRP A C 1
ATOM 595 O O . TRP A 1 80 ? -3.512 5.324 9.806 1.00 90.38 80 TRP A O 1
ATOM 605 N N . GLU A 1 81 ? -5.087 5.670 11.374 1.00 90.38 81 GLU A N 1
ATOM 606 C CA . GLU A 1 81 ? -4.995 7.135 11.342 1.00 90.38 81 GLU A CA 1
ATOM 607 C C . GLU A 1 81 ? -3.604 7.632 11.762 1.00 90.38 81 GLU A C 1
ATOM 609 O O . GLU A 1 81 ? -3.039 8.511 11.108 1.00 90.38 81 GLU A O 1
ATOM 614 N N . GLN A 1 82 ? -2.989 7.026 12.784 1.00 88.50 82 GLN A N 1
ATOM 615 C CA . GLN A 1 82 ? -1.614 7.350 13.186 1.00 88.50 82 GLN A CA 1
ATOM 616 C C . GLN A 1 82 ? -0.616 7.100 12.050 1.00 88.50 82 GLN A C 1
ATOM 618 O O . GLN A 1 82 ? 0.255 7.932 11.770 1.00 88.50 82 GLN A O 1
ATOM 623 N N . ARG A 1 83 ? -0.752 5.968 11.352 1.00 82.94 83 ARG A N 1
ATOM 624 C CA . ARG A 1 83 ? 0.134 5.622 10.239 1.00 82.94 83 ARG A CA 1
ATOM 625 C C . ARG A 1 83 ? -0.076 6.538 9.025 1.00 82.94 83 ARG A C 1
ATOM 627 O O . ARG A 1 83 ? 0.902 6.808 8.326 1.00 82.94 83 ARG A O 1
ATOM 634 N N . LYS A 1 84 ? -1.292 7.058 8.796 1.00 82.19 84 LYS A N 1
ATOM 635 C CA . LYS A 1 84 ? -1.563 8.130 7.814 1.00 82.19 84 LYS A CA 1
ATOM 636 C C . LYS A 1 84 ? -0.921 9.460 8.225 1.00 82.19 84 LYS A C 1
ATOM 638 O O . LYS A 1 84 ? -0.223 10.070 7.418 1.00 82.19 84 LYS A O 1
ATOM 643 N N . ALA A 1 85 ? -1.093 9.876 9.480 1.00 75.62 85 ALA A N 1
ATOM 644 C CA . ALA A 1 85 ? -0.584 11.149 9.999 1.00 75.62 85 ALA A CA 1
ATOM 645 C C . ALA A 1 85 ? 0.954 11.243 9.974 1.00 75.62 85 ALA A C 1
ATOM 647 O O . ALA A 1 85 ? 1.510 12.298 9.674 1.00 75.62 85 ALA A O 1
ATOM 648 N N . CYS A 1 86 ? 1.658 10.125 10.188 1.00 58.97 86 CYS A N 1
ATOM 649 C CA . CYS A 1 86 ? 3.125 10.039 10.116 1.00 58.97 86 CYS A CA 1
ATOM 650 C C . CYS A 1 86 ? 3.708 10.344 8.709 1.00 58.97 86 CYS A C 1
ATOM 652 O O . CYS A 1 86 ? 4.924 10.372 8.522 1.00 58.97 86 CYS A O 1
ATOM 654 N N . VAL A 1 87 ? 2.867 10.597 7.698 1.00 54.88 87 VAL A N 1
ATOM 655 C CA . VAL A 1 87 ? 3.271 10.916 6.315 1.00 54.88 87 VAL A CA 1
ATOM 656 C C . VAL A 1 87 ? 3.141 12.422 5.988 1.00 54.88 87 VAL A C 1
ATOM 658 O O . VAL A 1 87 ? 3.390 12.819 4.852 1.00 54.88 87 VAL A O 1
ATOM 661 N N . HIS A 1 88 ? 2.822 13.290 6.959 1.00 40.28 88 HIS A N 1
ATOM 662 C CA . HIS A 1 88 ? 2.789 14.753 6.772 1.00 40.28 88 HIS A CA 1
ATOM 663 C C . HIS A 1 88 ? 3.818 15.525 7.630 1.00 40.28 88 HIS A C 1
ATOM 665 O O . HIS A 1 88 ? 3.517 15.928 8.751 1.00 40.28 88 HIS A O 1
ATOM 671 N N . PRO A 1 89 ? 5.009 15.838 7.084 1.00 34.91 89 PRO A N 1
ATOM 672 C CA . PRO A 1 89 ? 5.706 17.114 7.279 1.00 34.91 89 PRO A CA 1
ATOM 673 C C . PRO A 1 89 ? 5.257 18.130 6.195 1.00 34.91 89 PRO A C 1
ATOM 675 O O . PRO A 1 89 ? 4.681 17.719 5.187 1.00 34.91 89 PRO A O 1
ATOM 678 N N . PRO A 1 90 ? 5.429 19.455 6.387 1.00 46.22 90 PRO A N 1
ATOM 679 C CA . PRO A 1 90 ? 4.499 20.466 5.887 1.00 46.22 90 PRO A CA 1
ATOM 680 C C . PRO A 1 90 ? 4.505 20.599 4.360 1.00 46.22 90 PRO A C 1
ATOM 682 O O . PRO A 1 90 ? 5.559 20.693 3.744 1.00 46.22 90 PRO A O 1
ATOM 685 N N . CYS A 1 91 ? 3.300 20.680 3.786 1.00 39.75 91 CYS A N 1
ATOM 686 C CA . CYS A 1 91 ? 2.950 21.520 2.637 1.00 39.75 91 CYS A CA 1
ATOM 687 C C . CYS A 1 91 ? 4.078 21.726 1.598 1.00 39.75 91 CYS A C 1
ATOM 689 O O . CYS A 1 91 ? 4.690 22.791 1.540 1.00 39.75 91 CYS A O 1
ATOM 691 N N . ILE A 1 92 ? 4.301 20.751 0.711 1.00 37.41 92 ILE A N 1
ATOM 692 C CA . ILE A 1 92 ? 4.829 21.087 -0.617 1.00 37.41 92 ILE A CA 1
ATOM 693 C C . ILE A 1 92 ? 3.650 21.698 -1.373 1.00 37.41 92 ILE A C 1
ATOM 695 O O . ILE A 1 92 ? 2.819 20.988 -1.938 1.00 37.41 92 ILE A O 1
ATOM 699 N N . ARG A 1 93 ? 3.531 23.027 -1.288 1.00 36.28 93 ARG A N 1
ATOM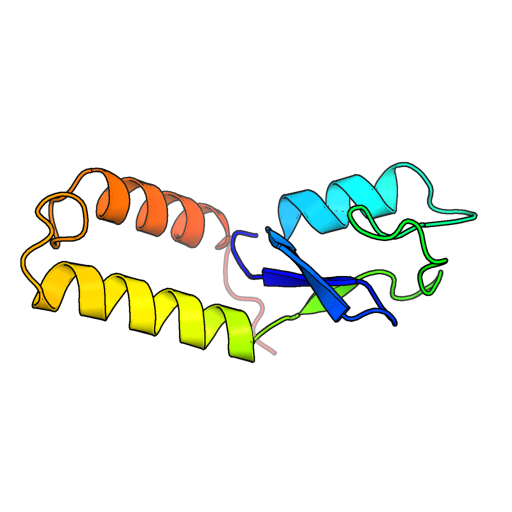 700 C CA . ARG A 1 93 ? 2.713 23.795 -2.224 1.00 36.28 93 ARG A CA 1
ATOM 701 C C . ARG A 1 93 ? 3.396 23.699 -3.585 1.00 36.28 93 ARG A C 1
ATOM 703 O O . ARG A 1 93 ? 4.562 24.072 -3.704 1.00 36.28 93 ARG A O 1
ATOM 710 N N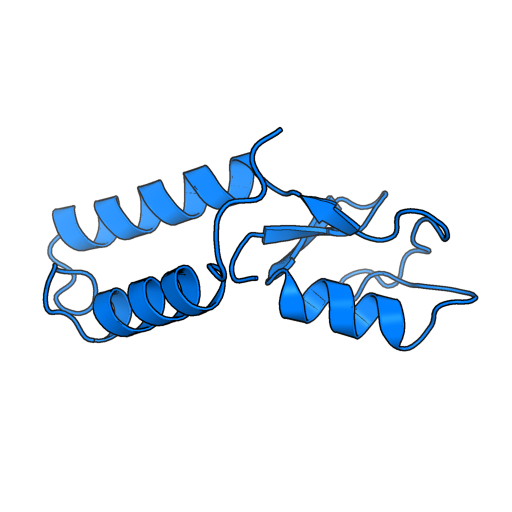 . ILE A 1 94 ? 2.677 23.129 -4.545 1.00 39.94 94 ILE A N 1
ATOM 711 C CA . ILE A 1 94 ? 2.950 23.295 -5.975 1.00 39.94 94 ILE A CA 1
ATOM 712 C C . ILE A 1 94 ? 2.671 24.757 -6.329 1.00 39.94 94 ILE A C 1
ATOM 714 O O . ILE A 1 94 ? 1.701 25.306 -5.751 1.00 39.94 94 ILE A O 1
#

Mean predicted aligned error: 5.83 Å

Secondary structure (DSSP, 8-state):
--SEEEETTT--EEEHHHHHHHHHHTSSS-B-TTT-PBPPSS--EEE-HHHHHHHHHHHHHHHHTT-TTTSTTSHHHHHHHHHHHTT--S----

InterPro domains:
  IPR006058 2Fe-2S ferredoxin, iron-sulphur binding site [PS00197] (10-18)
  IPR013083 Zinc finger, RING/FYVE/PHD-type [G3DSA:3.30.40.10] (4-85)

Organism: NCBI:txid1353952

Sequence (94 aa):
SVGCHLTNPCGHAACGSCSTKWAANNKSKPTCFACRAPMNRSTPVIPGLIIDSLIEKQINLLAENGDDEWLEHGANRKEWEQRKACVHPPCIRI

pLDDT: mean 88.59, std 16.07, range [34.91, 98.06]

Radius of gyration: 15.71 Å; Cα contacts (8 Å, |Δi|>4): 123; chains: 1; bounding box: 42×37×33 Å

Nearest PDB structures (folds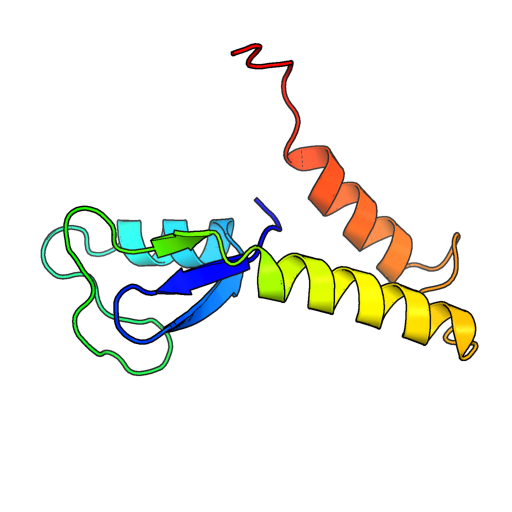eek):
  5fer-assembly1_A  TM=8.188E-01  e=1.085E-02  Homo sapiens
  5eya-assembly1_F  TM=8.178E-01  e=2.031E-02  Homo sapiens
  7ml2-assembly1_W  TM=3.994E-01  e=5.757E-01  Saccharomyces cerevisiae
  7o75-assembly1_W  TM=4.031E-01  e=2.487E+00  Saccharomyces cerevisiae S288C
  7o72-assembly1_W  TM=3.317E-01  e=4.656E+00  Saccharomyces cerevisiae S288C

Solvent-accessible surface area (backbone atoms only — not comparable to full-atom values): 5294 Å² total; per-residue (Å²): 82,64,53,34,21,21,30,26,77,84,56,57,73,38,44,29,47,58,45,50,54,56,42,63,75,33,59,92,70,24,51,36,92,82,80,56,48,74,30,40,72,91,54,38,60,43,83,27,65,68,57,40,56,49,51,53,52,50,48,50,50,41,28,75,72,65,38,65,45,42,27,92,85,13,64,56,35,48,53,51,51,51,50,54,55,77,63,66,76,82,81,85,77,128